Protein 5CIV (pdb70)

Sequence (166 aa):
EYTSKEELKKTIHAAYLLLDGEFEGIDDSQKDNRVPEVDRTPAEIIAYQLGWLHLVGWDRDELAGKPVIPAPGYKWNQLGGLYQSFYAAYADLSLTELRRLFRDTERQWLDWIDTLSEEDLFTQSVRKWTGDKPNWPARWIHINSAAPFKTFRAKIRKWKKHQRQA

Radius of gyration: 16.63 Å; Cα contacts (8 Å, |Δi|>4): 167; chains: 1; bounding box: 41×42×37 Å

CATH classification: 1.20.120.450

Organism: NCBI:txid130049

Foldseek 3Di:
DDPFLVRLLVLQVVLLCLLLVLCVVPDLVQQQPDDPVFPDGNLLLLLLLVLLLVLVVCVVCQVVVNDDDVDDPADPVRVVVSSVVSCVVCVPDGSVRSSVSSVVSSVVSSVVSVPADR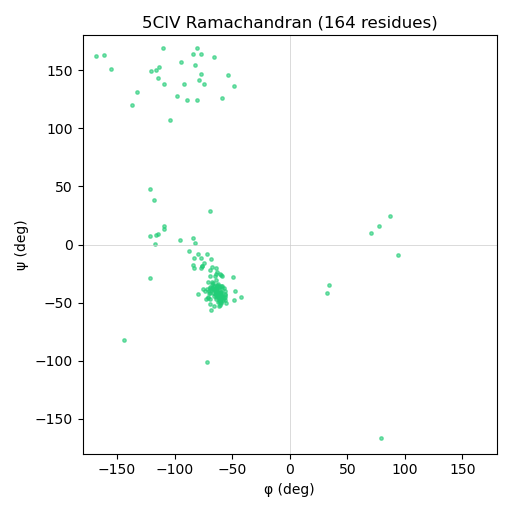CQQPPPPPTPVQPHDPPRRVVSSCVSTSVSSNVSSVRSVVVVVVVPHD

Structure (mmCIF, N/CA/C/O backbone):
data_5CIV
#
_entry.id   5CIV
#
_cell.length_a   47.590
_cell.length_b   47.680
_cell.length_c   72.300
_cell.angle_alpha   90.00
_cell.angle_beta   90.00
_cell.angle_gamma   90.00
#
_symmetry.space_group_name_H-M   'P 21 21 21'
#
loop_
_entity.id
_entity.type
_entity.pdbx_description
1 polymer 'Sibling bacteriocin'
2 water water
#
loop_
_atom_site.group_PDB
_atom_site.id
_atom_site.type_symbol
_atom_site.label_atom_id
_atom_site.label_alt_id
_atom_site.label_comp_id
_atom_site.label_asym_id
_atom_site.label_entity_id
_atom_site.label_seq_id
_atom_site.pdbx_PDB_ins_code
_atom_site.Cartn_x
_atom_site.Cartn_y
_atom_site.Cartn_z
_atom_site.occupancy
_atom_site.B_iso_or_equiv
_atom_site.auth_seq_id
_atom_site.auth_comp_id
_atom_site.auth_asym_id
_atom_site.auth_atom_id
_atom_site.pdbx_PDB_model_num
ATOM 1 N N . GLU A 1 16 ? 44.161 29.280 33.560 1.00 46.67 16 GLU A N 1
ATOM 2 C CA . GLU A 1 16 ? 44.216 30.622 34.132 1.00 40.93 16 GLU A CA 1
ATOM 3 C C . GLU A 1 16 ? 43.142 31.525 33.537 1.00 37.33 16 GLU A C 1
ATOM 4 O O . GLU A 1 16 ? 42.614 31.254 32.456 1.00 39.72 16 GLU A O 1
ATOM 10 N N . TYR A 1 17 ? 42.822 32.600 34.250 1.00 31.87 17 TYR A N 1
ATOM 11 C CA . TYR A 1 17 ? 41.830 33.559 33.784 1.00 26.78 17 TYR A CA 1
ATOM 12 C C . TYR A 1 17 ? 42.441 34.942 33.640 1.00 27.03 17 TYR A C 1
ATOM 13 O O . TYR A 1 17 ? 43.359 35.308 34.367 1.00 22.69 17 TYR A O 1
ATOM 22 N N . THR A 1 18 ? 41.920 35.709 32.696 1.00 24.08 18 THR A N 1
ATOM 23 C CA . THR A 1 18 ? 42.461 37.029 32.421 1.00 29.57 18 THR A CA 1
ATOM 24 C C . THR A 1 18 ? 41.906 38.073 33.381 1.00 29.70 18 THR A C 1
ATOM 25 O O . THR A 1 18 ? 42.502 39.131 33.567 1.00 27.10 18 THR A O 1
ATOM 29 N N . SER A 1 19 ? 40.772 37.773 34.005 1.00 18.38 19 SER A N 1
ATOM 30 C CA . SER A 1 19 ? 40.070 38.781 34.780 1.00 15.25 19 SER A CA 1
ATOM 31 C C . SER A 1 19 ? 38.984 38.151 35.625 1.00 15.06 19 SER A C 1
ATOM 32 O O . SER A 1 19 ? 38.550 37.027 35.356 1.00 15.98 19 SER A O 1
ATOM 35 N N . LYS A 1 20 ? 38.535 38.890 36.631 1.00 13.71 20 LYS A N 1
ATOM 36 C CA . LYS A 1 20 ? 37.363 38.505 37.395 1.00 17.08 20 LYS A CA 1
ATOM 37 C C . LYS A 1 20 ? 36.165 38.339 36.461 1.00 17.82 20 LYS A C 1
ATOM 38 O O . LYS A 1 20 ? 35.347 37.438 36.644 1.00 15.45 20 LYS A O 1
ATOM 44 N N . GLU A 1 21 ? 36.072 39.194 35.446 1.00 17.62 21 GLU A N 1
ATOM 45 C CA . GLU A 1 21 ? 34.965 39.131 34.498 1.00 18.48 21 GLU A CA 1
ATOM 46 C C . GLU A 1 21 ? 34.907 37.787 33.766 1.00 16.30 21 GLU A C 1
ATOM 47 O O . GLU A 1 21 ? 33.836 37.172 33.668 1.00 15.81 21 GLU A O 1
ATOM 53 N N . GLU A 1 22 ? 36.046 37.332 33.257 1.00 15.13 22 GLU A N 1
ATOM 54 C CA . GLU A 1 22 ? 36.114 36.070 32.537 1.00 14.56 22 GLU A CA 1
ATOM 55 C C . GLU A 1 22 ? 35.855 34.895 33.470 1.00 14.63 22 GLU A C 1
ATOM 56 O O . GLU A 1 22 ? 35.223 33.906 33.075 1.00 13.88 22 GLU A O 1
ATOM 62 N N . LEU A 1 23 ? 36.357 34.994 34.699 1.00 11.98 23 LEU A N 1
ATOM 63 C CA . LEU A 1 23 ? 36.150 33.950 35.692 1.00 12.49 23 LEU A CA 1
ATOM 64 C C . LEU A 1 23 ? 34.655 33.773 35.964 1.00 11.83 23 LEU A C 1
ATOM 65 O O . LEU A 1 23 ? 34.133 32.651 35.875 1.00 10.41 23 LEU A O 1
ATOM 70 N N . LYS A 1 24 ? 33.957 34.864 36.262 1.00 11.07 24 LYS A N 1
ATOM 71 C CA . LYS A 1 24 ? 32.518 34.785 36.498 1.00 11.25 24 LYS A CA 1
ATOM 72 C C . LYS A 1 24 ? 31.769 34.257 35.276 1.00 11.42 24 LYS A C 1
ATOM 73 O O . LYS A 1 24 ? 30.856 33.451 35.417 1.00 12.12 24 LYS A O 1
ATOM 79 N N . LYS A 1 25 ? 32.146 34.708 34.082 1.00 11.92 25 LYS A N 1
ATOM 80 C CA . LYS A 1 25 ? 31.457 34.305 32.855 1.00 12.42 25 LYS A CA 1
ATOM 81 C C . LYS A 1 25 ? 31.564 32.805 32.643 1.00 11.06 25 LYS A C 1
ATOM 82 O O . LYS A 1 25 ? 30.571 32.126 32.327 1.00 11.27 25 LYS A O 1
ATOM 88 N N . THR A 1 26 ? 32.775 32.291 32.821 1.00 11.79 26 THR A N 1
ATOM 89 C CA . THR A 1 26 ? 33.064 30.889 32.601 1.00 11.21 26 THR A CA 1
ATOM 90 C C . THR A 1 26 ? 32.320 30.028 33.615 1.00 10.54 26 THR A C 1
ATOM 91 O O . THR A 1 26 ? 31.727 29.020 33.251 1.00 9.97 26 THR A O 1
ATOM 95 N N . ILE A 1 27 ? 32.337 30.446 34.878 1.00 9.85 27 ILE A N 1
ATOM 96 C CA . ILE A 1 27 ? 31.633 29.717 35.928 1.00 8.79 27 ILE A CA 1
ATOM 97 C C . ILE A 1 27 ? 30.140 29.665 35.641 1.00 8.58 27 ILE A C 1
ATOM 98 O O . ILE A 1 27 ? 29.526 28.598 35.708 1.00 9.47 27 ILE A O 1
ATOM 103 N N . HIS A 1 28 ? 29.544 30.808 35.336 1.00 8.54 28 HIS A N 1
ATOM 104 C CA . HIS A 1 28 ? 28.100 30.836 35.188 1.00 8.54 28 HIS A CA 1
ATOM 105 C C . HIS A 1 28 ? 27.654 30.061 33.954 1.00 9.69 28 HIS A C 1
ATOM 106 O O . HIS A 1 28 ? 26.634 29.378 33.993 1.00 9.02 28 HIS A O 1
ATOM 113 N N . ALA A 1 29 ? 28.400 30.162 32.861 1.00 9.16 29 ALA A N 1
ATOM 114 C CA . ALA A 1 29 ? 28.055 29.386 31.670 1.00 9.85 29 ALA A CA 1
ATOM 115 C C . ALA A 1 29 ? 28.058 27.889 31.959 1.00 10.24 29 ALA A C 1
ATOM 116 O O . ALA A 1 29 ? 27.148 27.179 31.552 1.00 9.88 29 ALA A O 1
ATOM 118 N N . ALA A 1 30 ? 29.063 27.419 32.685 1.00 8.64 30 ALA A N 1
ATOM 119 C CA . ALA A 1 30 ? 29.182 26.005 32.992 1.00 7.23 30 ALA A CA 1
ATOM 120 C C . ALA A 1 30 ? 28.087 25.579 33.963 1.00 10.11 30 ALA A C 1
ATOM 121 O O . ALA A 1 30 ? 27.547 24.475 33.844 1.00 8.55 30 ALA A O 1
ATOM 123 N N . TYR A 1 31 ? 27.745 26.453 34.912 1.00 7.64 31 TYR A N 1
ATOM 124 C CA . TYR A 1 31 ? 26.665 26.166 35.837 1.00 7.29 31 TYR A CA 1
ATOM 125 C C . TYR A 1 31 ? 25.364 25.959 35.062 1.00 7.87 31 TYR A C 1
ATOM 126 O O . TYR A 1 31 ? 24.636 24.983 35.292 1.00 8.03 31 TYR A O 1
ATOM 135 N N . LEU A 1 32 ? 25.055 26.880 34.158 1.00 8.16 32 LEU A N 1
ATOM 136 C CA . LEU A 1 32 ? 23.794 26.797 33.432 1.00 8.89 32 LEU A CA 1
ATOM 137 C C . LEU A 1 32 ? 23.734 25.539 32.567 1.00 8.38 32 LEU A C 1
ATOM 138 O O . LEU A 1 32 ? 22.683 24.909 32.476 1.00 10.24 32 LEU A O 1
ATOM 143 N N . LEU A 1 33 ? 24.845 25.153 31.950 1.00 9.74 33 LEU A N 1
ATOM 144 C CA . LEU A 1 33 ? 24.840 23.932 31.142 1.00 11.62 33 LEU A CA 1
ATOM 145 C C . LEU A 1 33 ? 24.665 22.691 32.017 1.00 11.95 33 LEU A C 1
ATOM 146 O O . LEU A 1 33 ? 23.961 21.749 31.635 1.00 12.09 33 LEU A O 1
ATOM 151 N N . LEU A 1 34 ? 25.273 22.692 33.199 1.00 9.76 34 LEU A N 1
ATOM 152 C CA . LEU A 1 34 ? 25.118 21.570 34.120 1.00 8.07 34 LEU A CA 1
ATOM 153 C C . LEU A 1 34 ? 23.671 21.458 34.610 1.00 9.19 34 LEU A C 1
ATOM 154 O O . LEU A 1 34 ? 23.041 20.391 34.520 1.00 8.97 34 LEU A O 1
ATOM 159 N N . ASP A 1 35 ? 23.129 22.549 35.125 1.00 8.74 35 ASP A N 1
ATOM 160 C CA . ASP A 1 35 ? 21.776 22.472 35.654 1.00 8.75 35 ASP A CA 1
ATOM 161 C C . ASP A 1 35 ? 20.767 22.138 34.561 1.00 9.61 35 ASP A C 1
ATOM 162 O O . ASP A 1 35 ? 19.807 21.400 34.806 1.00 9.80 35 ASP A O 1
ATOM 167 N N . GLY A 1 36 ? 20.994 22.650 33.355 1.00 9.65 36 GLY A N 1
ATOM 168 C CA . GLY A 1 36 ? 20.101 22.387 32.242 1.00 11.24 36 GLY A CA 1
ATOM 169 C C . GLY A 1 36 ? 19.950 20.912 31.920 1.00 10.63 36 GLY A C 1
ATOM 170 O O . GLY A 1 36 ? 18.900 20.492 31.397 1.00 11.61 36 GLY A O 1
ATOM 171 N N . GLU A 1 37 ? 20.974 20.117 32.228 1.00 8.82 37 GLU A N 1
ATOM 172 C CA . GLU A 1 37 ? 20.904 18.683 31.957 1.00 9.91 37 GLU A CA 1
ATOM 173 C C . GLU A 1 37 ? 19.875 17.973 32.829 1.00 11.16 37 GLU A C 1
ATOM 174 O O . GLU A 1 37 ? 19.437 16.868 32.508 1.00 10.95 37 GLU A O 1
ATOM 180 N N . PHE A 1 38 ? 1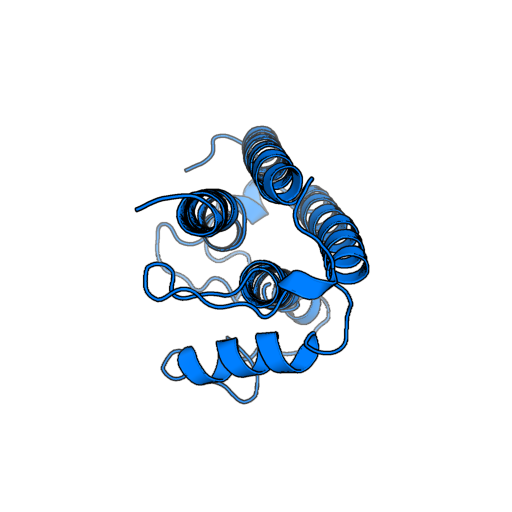9.486 18.596 33.932 1.00 9.46 38 PHE A N 1
ATOM 181 C CA . PHE A 1 38 ? 18.573 17.932 34.861 1.00 10.49 38 PHE A CA 1
ATOM 182 C C . PHE A 1 38 ? 17.106 18.057 34.446 1.00 12.96 38 PHE A C 1
ATOM 183 O O . PHE A 1 38 ? 16.239 17.356 34.976 1.00 12.86 38 PHE A O 1
ATOM 191 N N . GLU A 1 39 ? 16.834 18.924 33.481 1.00 11.04 39 GLU A N 1
ATOM 192 C CA . GLU A 1 39 ? 15.497 18.977 32.891 1.00 14.31 39 GLU A CA 1
ATOM 193 C C . GLU A 1 39 ? 15.141 17.617 32.300 1.00 14.81 39 GLU A C 1
ATOM 194 O O . GLU A 1 39 ? 15.904 17.062 31.509 1.00 15.61 39 GLU A O 1
ATOM 200 N N . GLY A 1 40 ? 13.994 17.073 32.710 1.00 13.47 40 GLY A N 1
ATOM 201 C CA . GLY A 1 40 ? 13.571 15.764 32.252 1.00 15.44 40 GLY A CA 1
ATOM 202 C C . GLY A 1 40 ? 13.961 14.614 33.161 1.00 14.81 40 GLY A C 1
ATOM 203 O O . GLY A 1 40 ? 13.540 13.479 32.937 1.00 17.93 40 GLY A O 1
ATOM 204 N N . ILE A 1 41 ? 14.793 14.888 34.164 1.00 12.21 41 ILE A N 1
ATOM 205 C CA . ILE A 1 41 ? 15.091 13.887 35.181 1.00 12.03 41 ILE A CA 1
ATOM 206 C C . ILE A 1 41 ? 14.063 14.032 36.289 1.00 12.18 41 ILE A C 1
ATOM 207 O O . ILE A 1 41 ? 13.894 15.115 36.859 1.00 13.50 41 ILE A O 1
ATOM 212 N N . ASP A 1 42 ? 13.368 12.937 36.584 1.00 11.42 42 ASP A N 1
ATOM 213 C CA . ASP A 1 42 ? 12.279 12.964 37.547 1.00 13.15 42 ASP A CA 1
ATOM 214 C C . ASP A 1 42 ? 12.805 12.991 38.975 1.00 11.23 42 ASP A C 1
ATOM 215 O O . ASP A 1 42 ? 13.851 12.406 39.250 1.00 10.95 42 ASP A O 1
ATOM 220 N N . ASP A 1 43 ? 12.091 13.658 39.882 1.00 12.74 43 ASP A N 1
ATOM 221 C CA . ASP A 1 43 ? 12.427 13.610 41.313 1.00 10.30 43 ASP A CA 1
ATOM 222 C C . ASP A 1 43 ? 12.667 12.176 41.795 1.00 10.41 43 ASP A C 1
ATOM 223 O O . ASP A 1 43 ? 13.583 11.909 42.572 1.00 9.74 43 ASP A O 1
ATOM 228 N N . SER A 1 44 ? 11.851 11.246 41.317 1.00 10.21 44 SER A N 1
ATOM 229 C CA . SER A 1 44 ? 11.924 9.873 41.796 1.00 9.62 44 SER A CA 1
ATOM 230 C C . SER A 1 44 ? 13.198 9.166 41.383 1.00 10.03 44 SER A C 1
ATOM 231 O O . SER A 1 44 ? 13.493 8.096 41.906 1.00 10.58 44 SER A O 1
ATOM 234 N N . GLN A 1 45 ? 13.950 9.755 40.450 1.00 8.48 45 GLN A N 1
ATOM 235 C CA . GLN A 1 45 ? 15.159 9.113 39.924 1.00 10.01 45 GLN A CA 1
ATOM 236 C C . GLN A 1 45 ? 16.439 9.557 40.617 1.00 9.24 45 GLN A C 1
ATOM 237 O O . GLN A 1 45 ? 17.527 9.117 40.236 1.00 9.86 45 GLN A O 1
ATOM 243 N N . LYS A 1 46 ? 16.322 10.395 41.644 1.00 8.58 46 LYS A N 1
ATOM 244 C CA . LYS A 1 46 ? 17.516 11.092 42.132 1.00 9.17 46 LYS A CA 1
ATOM 245 C C . LYS A 1 46 ? 18.581 10.159 42.709 1.00 10.62 46 LYS A C 1
ATOM 246 O O . LYS A 1 46 ? 19.760 10.510 42.708 1.00 9.34 46 LYS A O 1
ATOM 252 N N . ASP A 1 47 ? 18.181 8.984 43.198 1.00 9.88 47 ASP A N 1
ATOM 253 C CA . ASP A 1 47 ? 19.124 8.066 43.841 1.00 9.44 47 ASP A CA 1
ATOM 254 C C . ASP A 1 47 ? 19.396 6.842 42.986 1.00 10.78 47 ASP A C 1
ATOM 255 O O . ASP A 1 47 ? 19.960 5.855 43.464 1.00 12.78 47 ASP A O 1
ATOM 260 N N . ASN A 1 48 ? 18.995 6.888 41.725 1.00 9.64 48 ASN A N 1
ATOM 261 C CA . ASN A 1 48 ? 19.182 5.734 40.856 1.00 10.41 48 ASN A CA 1
ATOM 262 C C . ASN A 1 48 ? 20.619 5.693 40.344 1.00 11.52 48 ASN A C 1
ATOM 263 O O . ASN A 1 48 ? 21.111 6.672 39.785 1.00 15.38 48 ASN A O 1
ATOM 268 N N . ARG A 1 49 ? 21.298 4.573 40.576 1.00 11.88 49 ARG A N 1
ATOM 269 C CA . ARG A 1 49 ? 22.701 4.428 40.198 1.00 13.94 49 ARG A CA 1
ATOM 270 C C . ARG A 1 49 ? 22.829 3.446 39.028 1.00 15.98 49 ARG A C 1
ATOM 271 O O . ARG A 1 49 ? 22.135 2.421 38.994 1.00 21.11 49 ARG A O 1
ATOM 279 N N . VAL A 1 50 ? 23.675 3.777 38.054 1.00 14.05 50 VAL A N 1
ATOM 280 C CA . VAL A 1 50 ? 24.011 2.847 36.976 1.00 14.31 50 VAL A CA 1
ATOM 281 C C . VAL A 1 50 ? 25.500 2.538 37.081 1.00 15.46 50 VAL A C 1
ATOM 282 O O . VAL A 1 50 ? 26.268 3.372 37.548 1.00 12.77 50 VAL A O 1
ATOM 286 N N . PRO A 1 51 ? 25.920 1.332 36.669 1.00 14.56 51 PRO A N 1
ATOM 287 C CA . PRO A 1 51 ? 27.333 0.959 36.843 1.00 15.82 51 PRO A CA 1
ATOM 288 C C . PRO A 1 51 ? 28.318 1.831 36.061 1.00 14.13 51 PRO A C 1
ATOM 289 O O . PRO A 1 51 ? 29.477 1.941 36.447 1.00 16.93 51 PRO A O 1
ATOM 293 N N . GLU A 1 52 ? 27.851 2.461 34.988 1.00 13.62 52 GLU A N 1
ATOM 294 C CA . GLU A 1 52 ? 28.719 3.246 34.118 1.00 15.76 52 GLU A CA 1
ATOM 295 C C . GLU A 1 52 ? 29.134 4.594 34.705 1.00 15.77 52 GLU A C 1
ATOM 296 O O . GLU A 1 52 ? 30.060 5.226 34.202 1.00 15.89 52 GLU A O 1
ATOM 302 N N . VAL A 1 53 ? 28.428 5.041 35.743 1.00 11.57 53 VAL A N 1
ATOM 303 C CA . VAL A 1 53 ? 28.645 6.374 36.305 1.00 12.97 53 VAL A CA 1
ATOM 304 C C . VAL A 1 53 ? 28.751 6.255 37.816 1.00 12.10 53 VAL A C 1
ATOM 305 O O . VAL A 1 53 ? 27.928 5.597 38.445 1.00 13.53 53 VAL A O 1
ATOM 309 N N . ASP A 1 54 ? 29.774 6.869 38.406 1.00 11.22 54 ASP A N 1
ATOM 310 C CA . ASP A 1 54 ? 30.028 6.618 39.820 1.00 10.34 54 ASP A CA 1
ATOM 311 C C . ASP A 1 54 ? 29.059 7.347 40.761 1.00 13.37 54 ASP A C 1
ATOM 312 O O . ASP A 1 54 ? 28.904 6.945 41.908 1.00 21.67 54 ASP A O 1
ATOM 317 N N . ARG A 1 55 ? 28.380 8.379 40.267 1.00 10.42 55 ARG A N 1
ATOM 318 C CA . ARG A 1 55 ? 27.466 9.166 41.089 1.00 11.46 55 ARG A CA 1
ATOM 319 C C . ARG A 1 55 ? 26.016 9.027 40.655 1.00 9.07 55 ARG A C 1
ATOM 320 O O . ARG A 1 55 ? 25.744 8.792 39.479 1.00 10.06 55 ARG A O 1
ATOM 328 N N . THR A 1 56 ? 25.102 9.220 41.606 1.00 8.58 56 THR A N 1
ATOM 329 C CA . THR A 1 56 ? 23.676 9.421 41.310 1.00 9.45 56 THR A CA 1
ATOM 330 C C . THR A 1 56 ? 23.421 10.891 40.989 1.00 9.58 56 THR A C 1
ATOM 331 O O . THR A 1 56 ? 24.253 11.738 41.300 1.00 8.44 56 THR A O 1
ATOM 335 N N . PRO A 1 57 ? 22.267 11.218 40.389 1.00 7.76 57 PRO A N 1
ATOM 336 C CA . PRO A 1 57 ? 21.942 12.632 40.166 1.00 7.01 57 PRO A CA 1
ATOM 337 C C . PRO A 1 57 ? 21.956 13.451 41.461 1.00 9.53 57 PRO A C 1
ATOM 338 O O . PRO A 1 57 ? 22.470 14.574 41.460 1.00 8.46 57 PRO A O 1
ATOM 342 N N . ALA A 1 58 ? 21.454 12.885 42.554 1.00 8.30 58 ALA A N 1
ATOM 343 C CA . ALA A 1 58 ? 21.468 13.581 43.832 1.00 7.33 58 ALA A CA 1
ATOM 344 C C . ALA A 1 58 ? 22.888 13.870 44.291 1.00 8.91 58 ALA A C 1
ATOM 345 O O . ALA A 1 58 ? 23.185 14.968 44.756 1.00 9.12 58 ALA A O 1
ATOM 347 N N . GLU A 1 59 ? 23.762 12.882 44.167 1.00 7.95 59 GLU A N 1
ATOM 348 C CA . GLU A 1 59 ? 25.148 13.054 44.601 1.00 7.75 59 GLU A CA 1
ATOM 349 C C . GLU A 1 59 ? 25.881 14.079 43.747 1.00 7.96 59 GLU A C 1
ATOM 350 O O . GLU A 1 59 ? 26.769 14.807 44.234 1.00 8.30 59 GLU A O 1
ATOM 356 N N . ILE A 1 60 ? 25.529 14.137 42.468 1.00 8.21 60 ILE A N 1
ATOM 357 C CA . ILE A 1 60 ? 26.167 15.075 41.559 1.00 7.39 60 ILE A CA 1
ATOM 358 C C . ILE A 1 60 ? 25.943 16.517 42.027 1.00 8.96 60 ILE A C 1
ATOM 359 O O . ILE A 1 60 ? 26.869 17.340 41.996 1.00 10.40 60 ILE A O 1
ATOM 364 N N . ILE A 1 61 ? 24.744 16.828 42.498 1.00 7.37 61 ILE A N 1
ATOM 365 C CA . ILE A 1 61 ? 24.472 18.172 42.986 1.00 7.36 61 ILE A CA 1
ATOM 366 C C . ILE A 1 61 ? 25.004 18.366 44.408 1.00 8.58 61 ILE A C 1
ATOM 367 O O . ILE A 1 61 ? 25.616 19.400 44.709 1.00 8.14 61 ILE A O 1
ATOM 372 N N . ALA A 1 62 ? 24.812 17.377 45.275 1.00 8.99 62 ALA A N 1
ATOM 373 C CA . ALA A 1 62 ? 25.292 17.482 46.653 1.00 7.96 62 ALA A CA 1
ATOM 374 C C . ALA A 1 62 ? 26.798 17.704 46.718 1.00 7.86 62 ALA A C 1
ATOM 375 O O . ALA A 1 62 ? 27.285 18.415 47.586 1.00 8.59 62 ALA A O 1
ATOM 377 N N . TYR A 1 63 ? 27.540 17.088 45.806 1.00 7.00 63 TYR A N 1
ATOM 378 C CA . TYR A 1 63 ? 28.977 17.310 45.726 1.00 9.36 63 TYR A CA 1
ATOM 379 C C . TYR A 1 63 ? 29.310 18.788 45.496 1.00 9.58 63 TYR A C 1
ATOM 380 O O . TYR A 1 63 ? 30.223 19.321 46.150 1.00 8.20 63 TYR A O 1
ATOM 389 N N . GLN A 1 64 ? 28.601 19.443 44.573 1.00 7.91 64 GLN A N 1
ATOM 390 C CA . GLN A 1 64 ? 28.822 20.866 44.337 1.00 7.85 64 GLN A CA 1
ATOM 391 C C . GLN A 1 64 ? 28.466 21.694 45.555 1.00 8.70 64 GLN A C 1
ATOM 392 O O . GLN A 1 64 ? 29.214 22.600 45.932 1.00 8.81 64 GLN A O 1
ATOM 398 N N . LEU A 1 65 ? 27.310 21.420 46.152 1.00 8.32 65 LEU A N 1
ATOM 399 C CA . LEU A 1 65 ? 26.885 22.157 47.340 1.00 9.64 65 LEU A CA 1
ATOM 400 C C . LEU A 1 65 ? 27.930 22.073 48.436 1.00 10.11 65 LEU A C 1
ATOM 401 O O . LEU A 1 65 ? 28.255 23.083 49.071 1.00 11.33 65 LEU A O 1
ATOM 406 N N . GLY A 1 66 ? 28.475 20.878 48.639 1.00 8.74 66 GLY A N 1
ATOM 407 C CA . GLY A 1 66 ? 29.470 20.675 49.674 1.00 8.23 66 GLY A CA 1
ATOM 408 C C . GLY A 1 66 ? 30.705 21.524 49.439 1.00 9.56 66 GLY A C 1
ATOM 409 O O . GLY A 1 66 ? 31.127 22.257 50.329 1.00 9.79 66 GLY A O 1
ATOM 410 N N . TRP A 1 67 ? 31.295 21.450 48.249 1.00 7.48 67 TRP A N 1
ATOM 411 C CA . TRP A 1 67 ? 32.528 22.191 47.994 1.00 7.33 67 TRP A CA 1
ATOM 412 C C . TRP A 1 67 ? 32.303 23.699 47.917 1.00 7.77 67 TRP A C 1
ATOM 413 O O . TRP A 1 67 ? 33.122 24.455 48.439 1.00 8.79 67 TRP A O 1
ATOM 424 N N . LEU A 1 68 ? 31.217 24.148 47.290 1.00 6.59 68 LEU A N 1
ATOM 425 C CA . LEU A 1 68 ? 30.986 25.584 47.176 1.00 7.76 68 LEU A CA 1
ATOM 426 C C . LEU A 1 68 ? 30.866 26.199 48.564 1.00 8.59 68 LEU A C 1
ATOM 427 O O . LEU A 1 68 ? 31.463 27.241 48.840 1.00 8.65 68 LEU A O 1
ATOM 432 N N . HIS A 1 69 ? 30.112 25.551 49.445 1.00 8.60 69 HIS A N 1
ATOM 433 C CA . HIS A 1 69 ? 29.949 26.086 50.787 1.00 9.11 69 HIS A CA 1
ATOM 434 C C . HIS A 1 69 ? 31.237 25.983 51.587 1.00 10.99 69 HIS A C 1
ATOM 435 O O . HIS A 1 69 ? 31.568 26.890 52.352 1.00 11.70 69 HIS A O 1
ATOM 442 N N . LEU A 1 70 ? 31.999 24.913 51.397 1.00 9.94 70 LEU A N 1
ATOM 443 C CA . LEU A 1 70 ? 33.270 24.766 52.108 1.00 11.43 70 LEU A CA 1
ATOM 444 C C . LEU A 1 70 ? 34.245 25.886 51.752 1.00 10.49 70 LEU A C 1
ATOM 445 O O . LEU A 1 70 ? 34.843 26.506 52.635 1.00 10.88 70 LEU A O 1
ATOM 450 N N . VAL A 1 71 ? 34.410 26.159 50.458 1.00 9.33 71 VAL A N 1
ATOM 451 C CA . VAL A 1 71 ? 35.399 27.142 50.027 1.00 10.68 71 VAL A CA 1
ATOM 452 C C . VAL A 1 71 ? 34.963 28.556 50.431 1.00 11.34 71 VAL A C 1
ATOM 453 O O . VAL A 1 71 ? 35.773 29.327 50.950 1.00 11.17 71 VAL A O 1
ATOM 465 N N . GLY A 1 73 ? 33.180 29.222 52.898 1.00 10.72 73 GLY A N 1
ATOM 466 C CA . GLY A 1 73 ? 33.381 29.188 54.335 1.00 10.55 73 GLY A CA 1
ATOM 467 C C . GLY A 1 73 ? 34.813 29.499 54.736 1.00 10.19 73 GLY A C 1
ATOM 468 O O . GLY A 1 73 ? 35.032 30.234 55.705 1.00 10.66 73 GLY A O 1
ATOM 469 N N . TRP A 1 74 ? 35.794 28.956 54.017 1.00 8.18 74 TRP A N 1
ATOM 470 C CA . TRP A 1 74 ? 37.178 29.238 54.361 1.00 10.76 74 TRP A CA 1
ATOM 471 C C . TRP A 1 74 ? 37.422 30.736 54.317 1.00 10.82 74 TRP A C 1
ATOM 472 O O . TRP A 1 74 ? 38.015 31.303 55.235 1.00 10.40 74 TRP A O 1
ATOM 483 N N . ASP A 1 75 ? 36.979 31.378 53.241 1.00 9.63 75 ASP A N 1
ATOM 484 C CA . ASP A 1 75 ? 37.278 32.790 53.050 1.00 9.96 75 ASP A CA 1
ATOM 485 C C . ASP A 1 75 ? 36.506 33.650 54.037 1.00 11.11 75 ASP A C 1
ATOM 486 O O . ASP A 1 75 ? 37.082 34.552 54.641 1.00 10.44 75 ASP A O 1
ATOM 491 N N . ARG A 1 76 ? 35.221 33.364 54.207 1.00 9.58 76 ARG A N 1
ATOM 492 C CA . ARG A 1 76 ? 34.388 34.110 55.148 1.00 12.97 76 ARG A CA 1
ATOM 493 C C . ARG A 1 76 ? 34.956 33.988 56.556 1.00 11.38 76 ARG A C 1
ATOM 494 O O . ARG A 1 76 ? 35.106 34.987 57.275 1.00 12.52 76 ARG A O 1
ATOM 502 N N . ASP A 1 77 ? 35.289 32.765 56.949 1.00 9.49 77 ASP A N 1
ATOM 503 C CA . ASP A 1 77 ? 35.825 32.530 58.284 1.00 8.66 77 ASP A CA 1
ATOM 504 C C . ASP A 1 77 ? 37.159 33.239 58.464 1.00 11.38 77 ASP A C 1
ATOM 505 O O . ASP A 1 77 ? 37.387 33.869 59.507 1.00 12.26 77 ASP A O 1
ATOM 510 N N . GLU A 1 78 ? 38.043 33.169 57.476 1.00 9.85 78 GLU A N 1
ATOM 511 C CA . GLU A 1 78 ? 39.344 33.798 57.655 1.00 10.69 78 GLU A CA 1
ATOM 512 C C . GLU A 1 78 ? 39.189 35.302 57.852 1.00 12.11 78 GLU A C 1
ATOM 513 O O . GLU A 1 78 ? 39.792 35.874 58.760 1.00 13.93 78 GLU A O 1
ATOM 519 N N . LEU A 1 79 ? 38.363 35.940 57.028 1.00 11.46 79 LEU A N 1
ATOM 520 C CA . LEU A 1 79 ? 38.215 37.388 57.127 1.00 14.93 79 LEU A CA 1
ATOM 521 C C . LEU A 1 79 ? 37.489 37.783 58.418 1.00 15.08 79 LEU A C 1
ATOM 522 O O . LEU A 1 79 ? 37.709 38.875 58.950 1.00 18.88 79 LEU A O 1
ATOM 527 N N . ALA A 1 80 ? 36.652 36.896 58.943 1.00 11.50 80 ALA A N 1
ATOM 528 C CA . ALA A 1 80 ? 35.895 37.217 60.154 1.00 12.35 80 ALA A CA 1
ATOM 529 C C . ALA A 1 80 ? 36.649 36.892 61.442 1.00 12.67 80 ALA A C 1
ATOM 530 O O . ALA A 1 80 ? 36.183 37.215 62.531 1.00 14.28 80 ALA A O 1
ATOM 532 N N . GLY A 1 81 ? 37.821 36.276 61.327 1.00 11.47 81 GLY A N 1
ATOM 533 C CA . GLY A 1 81 ? 38.579 35.923 62.512 1.00 12.46 81 GLY A CA 1
ATOM 534 C C . GLY A 1 81 ? 38.222 34.580 63.118 1.00 13.15 81 GLY A C 1
ATOM 535 O O . GLY A 1 81 ? 38.423 34.355 64.311 1.00 13.65 81 GLY A O 1
ATOM 536 N N . LYS A 1 82 ? 37.682 33.684 62.298 1.00 14.38 82 LYS A N 1
ATOM 537 C CA . LYS A 1 82 ? 37.479 32.300 62.698 1.00 13.73 82 LYS A CA 1
ATOM 538 C C . LYS A 1 82 ? 38.572 31.479 62.014 1.00 16.41 82 LYS A C 1
ATOM 539 O O . LYS A 1 82 ? 38.545 31.310 60.801 1.00 23.10 82 LYS A O 1
ATOM 545 N N . PRO A 1 83 ? 39.569 31.013 62.784 1.00 34.35 83 PRO A N 1
ATOM 546 C CA . PRO A 1 83 ? 40.591 30.135 62.196 1.00 31.23 83 PRO A CA 1
ATOM 547 C C . PRO A 1 83 ? 40.049 28.975 61.357 1.00 20.50 83 PRO A C 1
ATOM 548 O O . PRO A 1 83 ? 39.065 28.319 61.689 1.00 23.88 83 PRO A O 1
ATOM 552 N N . VAL A 1 84 ? 40.707 28.794 60.222 1.00 20.11 84 VAL A N 1
ATOM 553 C CA . VAL A 1 84 ? 40.255 27.866 59.198 1.00 14.02 84 VAL A CA 1
ATOM 554 C C . VAL A 1 84 ? 40.992 26.533 59.294 1.00 15.10 84 VAL A C 1
ATOM 555 O O . VAL A 1 84 ? 42.220 26.495 59.305 1.00 22.20 84 VAL A O 1
ATOM 559 N N . ILE A 1 85 ? 40.231 25.448 59.352 1.00 17.58 85 ILE A N 1
ATOM 560 C CA . ILE A 1 85 ? 40.810 24.110 59.290 1.00 17.35 85 ILE A CA 1
ATOM 561 C C . ILE A 1 85 ? 40.429 23.477 57.959 1.00 14.23 85 ILE A C 1
ATOM 562 O O . ILE A 1 85 ? 39.258 23.289 57.663 1.00 17.71 85 ILE A O 1
ATOM 575 N N . PRO A 1 87 ? 40.662 20.483 54.889 1.00 13.11 87 PRO A N 1
ATOM 576 C CA . PRO A 1 87 ? 39.500 21.032 54.172 1.00 13.32 87 PRO A CA 1
ATOM 577 C C . PRO A 1 87 ? 38.286 21.287 55.071 1.00 14.99 87 PRO A C 1
ATOM 578 O O . PRO A 1 87 ? 37.487 22.175 54.778 1.00 16.31 87 PRO A O 1
ATOM 582 N N . ALA A 1 88 ? 38.163 20.528 56.152 1.00 14.94 88 ALA A N 1
ATOM 583 C CA . ALA A 1 88 ? 37.030 20.664 57.065 1.00 18.39 88 ALA A CA 1
ATOM 584 C C . ALA A 1 88 ? 37.454 20.159 58.438 1.00 23.13 88 ALA A C 1
ATOM 585 O O . ALA A 1 88 ? 38.332 19.308 58.520 1.00 22.58 88 ALA A O 1
ATOM 587 N N . PRO A 1 89 ? 36.854 20.698 59.518 1.00 20.81 89 PRO A N 1
ATOM 588 C CA . PRO A 1 89 ? 37.244 20.386 60.901 1.00 26.84 89 PRO A CA 1
ATOM 589 C C . PRO A 1 89 ? 37.532 18.908 61.208 1.00 30.96 89 PRO A C 1
ATOM 590 O O . PRO A 1 89 ? 38.534 18.615 61.867 1.00 36.13 89 PRO A O 1
ATOM 594 N N . GLY A 1 90 ? 36.683 17.999 60.743 1.00 25.05 90 GLY A N 1
ATOM 595 C CA . GLY A 1 90 ? 36.854 16.587 61.054 1.00 24.20 90 GLY A CA 1
ATOM 596 C C . GLY A 1 90 ? 37.296 15.698 59.900 1.00 17.69 90 GLY A C 1
ATOM 597 O O . GLY A 1 90 ? 37.171 14.472 59.975 1.00 19.91 90 GLY A O 1
ATOM 598 N N . TYR A 1 91 ? 37.800 16.313 58.833 1.00 15.62 91 TYR A N 1
ATOM 599 C CA . TYR A 1 91 ? 38.285 15.583 57.660 1.00 14.25 91 TYR A CA 1
ATOM 600 C C . TYR A 1 91 ? 39.595 16.174 57.175 1.00 13.71 91 TYR A C 1
ATOM 601 O O . TYR A 1 91 ? 39.651 17.345 56.815 1.00 16.18 91 TYR A O 1
ATOM 610 N N . LYS A 1 92 ? 40.652 15.371 57.163 1.00 13.22 92 LYS A N 1
ATOM 611 C CA . LYS A 1 92 ? 41.925 15.801 56.596 1.00 14.16 92 LYS A CA 1
ATOM 612 C C . LYS A 1 92 ? 41.873 15.656 55.081 1.00 11.85 92 LYS A C 1
ATOM 613 O O . LYS A 1 92 ? 40.950 15.042 54.548 1.00 11.43 92 LYS A O 1
ATOM 619 N N . TRP A 1 93 ? 42.870 16.210 54.397 1.00 11.43 93 TRP A N 1
ATOM 620 C CA . TRP A 1 93 ? 42.952 16.100 52.941 1.00 10.77 93 TRP A CA 1
ATOM 621 C C . TRP A 1 93 ? 43.023 14.643 52.494 1.00 14.12 93 TRP A C 1
ATOM 622 O O . TRP A 1 93 ? 42.611 14.320 51.384 1.00 15.42 93 TRP A O 1
ATOM 633 N N . ASN A 1 94 ? 43.526 13.762 53.359 1.00 15.24 94 ASN A N 1
ATOM 634 C CA . ASN A 1 94 ? 43.604 12.332 53.043 1.00 14.16 94 ASN A CA 1
ATOM 635 C C . ASN A 1 94 ? 42.302 11.583 53.296 1.00 16.86 94 ASN A C 1
ATOM 636 O O . ASN A 1 94 ? 42.225 10.363 53.096 1.00 19.16 94 ASN A O 1
ATOM 641 N N . GLN A 1 95 ? 41.274 12.312 53.729 1.00 13.14 95 GLN A N 1
ATOM 642 C CA . GLN A 1 95 ? 39.973 11.711 54.006 1.00 12.79 95 GLN A CA 1
ATOM 643 C C . GLN A 1 95 ? 38.864 12.271 53.108 1.00 12.38 95 GLN A C 1
ATOM 644 O O . GLN A 1 95 ? 37.740 12.470 53.558 1.00 14.27 95 GLN A O 1
ATOM 650 N N . LEU A 1 96 ? 39.184 12.515 51.840 1.00 15.64 96 LEU A N 1
ATOM 651 C CA . LEU A 1 96 ? 38.202 13.085 50.917 1.00 13.56 96 LEU A CA 1
ATOM 652 C C . LEU A 1 96 ? 37.002 12.170 50.703 1.00 19.15 96 LEU A C 1
ATOM 653 O O . LEU A 1 96 ? 35.881 12.645 50.544 1.00 16.40 96 LEU A O 1
ATOM 658 N N . GLY A 1 97 ? 37.235 10.862 50.705 1.00 19.80 97 GLY A N 1
ATOM 659 C CA . GLY A 1 97 ? 36.155 9.904 50.546 1.00 21.02 97 GLY A CA 1
ATOM 660 C C . GLY A 1 97 ? 35.077 10.101 51.590 1.00 18.95 97 GLY A C 1
ATOM 661 O O . GLY A 1 97 ? 33.882 10.157 51.272 1.00 19.87 97 GLY A O 1
ATOM 662 N N . GLY A 1 98 ? 35.501 10.226 52.845 1.00 18.73 98 GLY A N 1
ATOM 663 C CA . GLY A 1 98 ? 34.588 10.479 53.943 1.00 16.88 98 GLY A CA 1
ATOM 664 C C . GLY A 1 98 ? 33.931 11.848 53.853 1.00 12.88 98 GLY A C 1
ATOM 665 O O . GLY A 1 98 ? 32.751 12.000 54.183 1.00 16.62 98 GLY A O 1
ATOM 666 N N . LEU A 1 99 ? 34.706 12.838 53.417 1.00 14.97 99 LEU A N 1
ATOM 667 C CA . LEU A 1 99 ? 34.181 14.192 53.274 1.00 13.52 99 LEU A CA 1
ATOM 668 C C . LEU A 1 99 ? 33.032 14.184 52.271 1.00 13.87 99 LEU A C 1
ATOM 669 O O . LEU A 1 99 ? 31.974 14.743 52.539 1.00 14.92 99 LEU A O 1
ATOM 674 N N . TYR A 1 100 ? 33.239 13.524 51.131 1.00 16.88 100 TYR A N 1
ATOM 675 C CA . TYR A 1 100 ? 32.202 13.466 50.097 1.00 18.19 100 TYR A CA 1
ATOM 676 C C . TYR A 1 100 ? 30.954 12.782 50.617 1.00 17.67 100 TYR A C 1
ATOM 677 O O . TYR A 1 100 ? 29.844 13.227 50.345 1.00 15.17 100 TYR A O 1
ATOM 686 N N . GLN A 1 101 ? 31.123 11.701 51.370 1.00 16.82 101 GLN A N 1
ATOM 687 C CA . GLN A 1 101 ? 29.968 11.024 51.939 1.00 16.91 101 GLN A CA 1
ATOM 688 C C . GLN A 1 101 ? 29.209 11.944 52.890 1.00 16.39 101 GLN A C 1
ATOM 689 O O . GLN A 1 101 ? 27.986 11.880 52.975 1.00 18.17 101 GLN A O 1
ATOM 695 N N . SER A 1 102 ? 29.928 12.815 53.598 1.00 16.32 102 SER A N 1
ATOM 696 C CA . SER A 1 102 ? 29.261 13.751 54.489 1.00 17.55 102 SER A CA 1
ATOM 697 C C . SER A 1 102 ? 28.447 14.757 53.667 1.00 13.55 102 SER A C 1
ATOM 698 O O . SER A 1 102 ? 27.384 15.187 54.103 1.00 14.33 102 SER A O 1
ATOM 701 N N . PHE A 1 103 ? 28.939 15.112 52.478 1.00 12.61 103 PHE A N 1
ATOM 702 C CA . PHE A 1 103 ? 28.169 15.981 51.585 1.00 12.10 103 PHE A CA 1
ATOM 703 C C . PHE A 1 103 ? 26.855 15.314 51.182 1.00 15.11 103 PHE A C 1
ATOM 704 O O . PHE A 1 103 ? 25.786 15.919 51.243 1.00 14.87 103 PHE A O 1
ATOM 712 N N . TYR A 1 104 ? 26.952 14.065 50.739 1.00 14.72 104 TYR A N 1
ATOM 713 C CA . TYR A 1 104 ? 25.777 13.328 50.284 1.00 13.43 104 TYR A CA 1
ATOM 714 C C . TYR A 1 104 ? 24.776 13.162 51.425 1.00 17.25 104 TYR A C 1
ATOM 715 O O . TYR A 1 104 ? 23.567 13.311 51.234 1.00 19.76 104 TYR A O 1
ATOM 724 N N . ALA A 1 105 ? 25.280 12.868 52.621 1.00 17.01 105 ALA A N 1
ATOM 725 C CA . ALA A 1 105 ? 24.408 12.691 53.774 1.00 18.65 105 ALA A CA 1
ATOM 726 C C . ALA A 1 105 ? 23.673 13.976 54.131 1.00 16.62 105 ALA A C 1
ATOM 727 O O . ALA A 1 105 ? 22.500 13.942 54.501 1.00 20.99 105 ALA A O 1
ATOM 729 N N . ALA A 1 106 ? 24.370 15.106 54.012 1.00 17.43 106 ALA A N 1
ATOM 730 C CA . ALA A 1 106 ? 23.828 16.397 54.426 1.00 15.14 106 ALA A CA 1
ATOM 731 C C . ALA A 1 106 ? 22.613 16.816 53.599 1.00 16.64 106 ALA A C 1
ATOM 732 O O . ALA A 1 106 ? 21.716 17.496 54.100 1.00 19.38 106 ALA A O 1
ATOM 734 N N . TYR A 1 107 ? 22.577 16.401 52.334 1.00 16.97 107 TYR A N 1
ATOM 735 C CA . TYR A 1 107 ? 21.515 16.826 51.429 1.00 15.75 107 TYR A CA 1
ATOM 736 C C . TYR A 1 107 ? 20.609 15.683 50.966 1.00 17.64 107 TYR A C 1
ATOM 737 O O . TYR A 1 107 ? 19.764 15.878 50.093 1.00 16.37 107 TYR A O 1
ATOM 746 N N . ALA A 1 108 ? 20.761 14.503 51.564 1.00 18.77 108 ALA A N 1
ATOM 747 C CA . ALA A 1 108 ? 20.057 13.308 51.091 1.00 18.51 108 ALA A CA 1
ATOM 748 C C . ALA A 1 108 ? 18.531 13.391 51.201 1.00 20.35 108 ALA A C 1
ATOM 749 O O . ALA A 1 108 ? 17.815 12.652 50.522 1.00 19.17 108 ALA A O 1
ATOM 751 N N . ASP A 1 109 ? 18.038 14.288 52.046 1.00 20.74 109 ASP A N 1
ATOM 752 C CA . ASP A 1 109 ? 16.604 14.410 52.275 1.00 22.37 109 ASP A CA 1
ATOM 753 C C . ASP A 1 109 ? 15.883 15.277 51.237 1.00 17.28 109 ASP A C 1
ATOM 754 O O . ASP A 1 109 ? 14.656 15.221 51.117 1.00 24.19 109 ASP A O 1
ATOM 759 N N . LEU A 1 110 ? 16.637 16.084 50.497 1.00 17.11 110 LEU A N 1
ATOM 760 C CA . LEU A 1 110 ? 16.025 17.028 49.564 1.00 14.41 110 LEU A CA 1
ATOM 761 C C . LEU A 1 110 ? 15.589 16.336 48.286 1.00 14.10 110 LEU A C 1
ATOM 762 O O . LEU A 1 110 ? 16.286 15.456 47.783 1.00 14.07 110 LEU A O 1
ATOM 767 N N . SER A 1 111 ? 14.441 16.740 47.752 1.00 11.64 111 SER A N 1
ATOM 768 C CA . SER A 1 111 ? 14.034 16.286 46.431 1.00 12.38 111 SER A CA 1
ATOM 769 C C . SER A 1 111 ? 14.998 16.834 45.384 1.00 10.23 111 SER A C 1
ATOM 770 O O . SER A 1 111 ? 15.726 17.804 45.637 1.00 10.68 111 SER A O 1
ATOM 773 N N . LEU A 1 112 ? 15.008 16.220 44.213 1.00 11.27 112 LEU A N 1
ATOM 774 C CA . LEU A 1 112 ? 15.855 16.719 43.145 1.00 10.59 112 LEU A CA 1
ATOM 775 C C . LEU A 1 112 ? 15.513 18.170 42.803 1.00 10.09 112 LEU A C 1
ATOM 776 O O . LEU A 1 112 ? 16.411 18.977 42.536 1.00 10.00 112 LEU A O 1
ATOM 781 N N . THR A 1 113 ? 14.230 18.509 42.846 1.00 10.76 113 THR A N 1
ATOM 782 C CA . THR A 1 113 ? 13.795 19.872 42.569 1.00 11.50 113 THR A CA 1
ATOM 783 C C . THR A 1 113 ? 14.333 20.837 43.632 1.00 11.47 113 THR A C 1
ATOM 784 O O . THR A 1 113 ? 14.818 21.931 43.314 1.00 11.63 113 THR A O 1
ATOM 788 N N . GLU A 1 114 ? 14.276 20.426 44.893 1.00 11.46 114 GLU A N 1
ATOM 789 C CA . GLU A 1 114 ? 14.804 21.224 45.989 1.00 10.93 114 GLU A CA 1
ATOM 790 C C . GLU A 1 114 ? 16.324 21.365 45.903 1.00 10.92 114 GLU A C 1
ATOM 791 O O . GLU A 1 114 ? 16.875 22.432 46.198 1.00 11.68 114 GLU A O 1
ATOM 797 N N . LEU A 1 115 ? 17.003 20.286 45.516 1.00 9.65 115 LEU A N 1
ATOM 798 C CA . LEU A 1 115 ? 18.450 20.322 45.324 1.00 9.77 115 LEU A CA 1
ATOM 799 C C . LEU A 1 115 ? 18.833 21.344 44.264 1.00 9.04 115 LEU A C 1
ATOM 800 O O . LEU A 1 115 ? 19.787 22.106 44.428 1.00 8.97 115 LEU A O 1
ATOM 805 N N . ARG A 1 116 ? 18.094 21.348 43.160 1.00 8.01 116 ARG A N 1
ATOM 806 C CA . ARG A 1 116 ? 18.389 22.277 42.078 1.00 7.83 116 ARG A CA 1
ATOM 807 C C . ARG A 1 116 ? 18.152 23.714 42.528 1.00 9.16 116 ARG A C 1
ATOM 808 O O . ARG A 1 116 ? 18.902 24.612 42.135 1.00 8.81 116 ARG A O 1
ATOM 816 N N . ARG A 1 117 ? 17.145 23.952 43.369 1.00 8.87 117 ARG A N 1
ATOM 817 C CA . ARG A 1 117 ? 16.922 25.316 43.832 1.00 8.96 117 ARG A CA 1
ATOM 818 C C . ARG A 1 117 ? 18.050 25.748 44.776 1.00 10.39 117 ARG A C 1
ATOM 819 O O . ARG A 1 117 ? 18.550 26.871 44.679 1.00 10.20 117 ARG A O 1
ATOM 827 N N . LEU A 1 118 ? 18.477 24.860 45.671 1.00 8.80 118 LEU A N 1
ATOM 828 C CA . LEU A 1 118 ? 19.568 25.189 46.584 1.00 9.61 118 LEU A CA 1
ATOM 829 C C . LEU A 1 118 ? 20.868 25.437 45.810 1.00 9.91 118 LEU A C 1
ATOM 830 O O . LEU A 1 118 ? 21.633 26.341 46.133 1.00 10.08 118 LEU A O 1
ATOM 835 N N . PHE A 1 119 ? 21.111 24.627 44.786 1.00 8.29 119 PHE A N 1
ATOM 836 C CA . PHE A 1 119 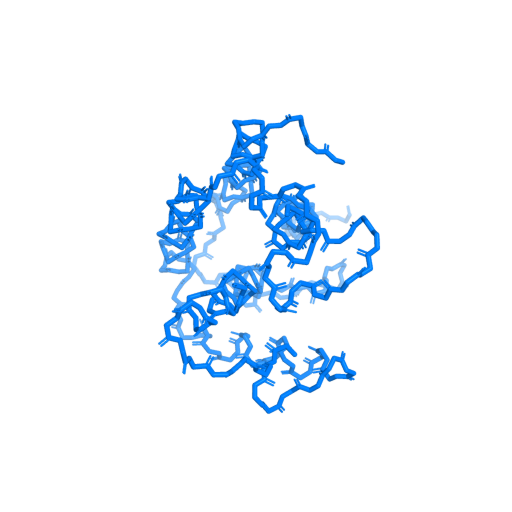? 22.302 24.772 43.947 1.00 9.41 119 PHE A CA 1
ATOM 837 C C . PHE A 1 119 ? 22.268 26.119 43.211 1.00 8.19 119 PHE A C 1
ATOM 838 O O . PHE A 1 119 ? 23.284 26.828 43.149 1.00 8.58 119 PHE A O 1
ATOM 846 N N . ARG A 1 120 ? 21.102 26.494 42.695 1.00 8.06 120 ARG A N 1
ATOM 847 C CA . ARG A 1 120 ? 20.957 27.775 42.019 1.00 9.66 120 ARG A CA 1
ATOM 848 C C . ARG A 1 120 ? 21.281 28.943 42.960 1.00 11.66 120 ARG A C 1
ATOM 849 O O . ARG A 1 120 ? 22.042 29.852 42.611 1.00 10.49 120 ARG A O 1
ATOM 857 N N . ASP A 1 121 ? 20.729 28.906 44.165 1.00 9.44 121 ASP A N 1
ATOM 858 C CA . ASP A 1 121 ? 20.980 29.964 45.133 1.00 10.56 121 ASP A CA 1
ATOM 859 C C . ASP A 1 121 ? 22.441 29.979 45.574 1.00 10.11 121 ASP A C 1
ATOM 860 O O . ASP A 1 121 ? 23.024 31.043 45.786 1.00 10.91 121 ASP A O 1
ATOM 865 N N . THR A 1 122 ? 23.038 28.801 45.689 1.00 8.33 122 THR A N 1
ATOM 866 C CA . THR A 1 122 ? 24.416 28.681 46.144 1.00 9.99 122 THR A CA 1
ATOM 867 C C . THR A 1 122 ? 25.385 29.177 45.069 1.00 8.00 122 THR A C 1
ATOM 868 O O . THR A 1 122 ? 26.373 29.847 45.378 1.00 8.47 122 THR A O 1
ATOM 872 N N . GLU A 1 123 ? 25.093 28.891 43.804 1.00 8.40 123 GLU A N 1
ATOM 873 C CA . GLU A 1 123 ? 25.954 29.375 42.727 1.00 8.59 123 GLU A CA 1
ATOM 874 C C . GLU A 1 123 ? 25.852 30.911 42.627 1.00 8.33 123 GLU A C 1
ATOM 875 O O . GLU A 1 123 ? 26.839 31.588 42.317 1.00 9.34 123 GLU A O 1
ATOM 881 N N . ARG A 1 124 ? 24.681 31.463 42.936 1.00 9.33 124 ARG A N 1
ATOM 882 C CA . ARG A 1 124 ? 24.535 32.913 42.976 1.00 9.90 124 ARG A CA 1
ATOM 883 C C . ARG A 1 124 ? 25.373 33.496 44.122 1.00 10.10 124 ARG A C 1
ATOM 884 O O . ARG A 1 124 ? 26.045 34.520 43.957 1.00 9.59 124 ARG A O 1
ATOM 892 N N . GLN A 1 125 ? 25.356 32.831 45.270 1.00 9.28 125 GLN A N 1
ATOM 893 C CA . GLN A 1 125 ? 26.170 33.248 46.413 1.00 10.19 125 GLN A CA 1
ATOM 894 C C . GLN A 1 125 ? 27.648 33.237 46.047 1.00 11.10 125 GLN A C 1
ATOM 895 O O . GLN A 1 125 ? 28.408 34.130 46.420 1.00 8.72 125 GLN A O 1
ATOM 901 N N . TRP A 1 126 ? 28.046 32.215 45.303 1.00 8.41 126 TRP A N 1
ATOM 902 C CA . TRP A 1 126 ? 29.418 32.074 44.827 1.00 7.91 126 TRP A CA 1
ATOM 903 C C . TRP A 1 126 ? 29.833 33.260 43.950 1.00 8.12 126 TRP A C 1
ATOM 904 O O . TRP A 1 126 ? 30.887 33.856 44.166 1.00 8.84 126 TRP A O 1
ATOM 915 N N . LEU A 1 127 ? 29.017 33.607 42.963 1.00 8.57 127 LEU A N 1
ATOM 916 C CA . LEU A 1 127 ? 29.326 34.735 42.087 1.00 8.84 127 LEU A CA 1
ATOM 917 C C . LEU A 1 127 ? 29.295 36.047 42.859 1.00 11.05 127 LEU A C 1
ATOM 918 O O . LEU A 1 127 ? 30.129 36.918 42.619 1.00 11.00 127 LEU A O 1
ATOM 923 N N . ASP A 1 128 ? 28.356 36.178 43.797 1.00 10.42 128 ASP A N 1
ATOM 924 C CA . ASP A 1 128 ? 28.297 37.365 44.662 1.00 11.30 128 ASP A CA 1
ATOM 925 C C . ASP A 1 128 ? 29.567 37.541 45.481 1.00 11.90 128 ASP A C 1
ATOM 926 O O . ASP A 1 128 ? 30.069 38.662 45.625 1.00 12.93 128 ASP A O 1
ATOM 931 N N . TRP A 1 129 ? 30.078 36.438 46.021 1.00 9.20 129 TRP A N 1
ATOM 932 C CA . TRP A 1 129 ? 31.302 36.454 46.799 1.00 9.50 129 TRP A CA 1
ATOM 933 C C . TRP A 1 129 ? 32.474 36.869 45.910 1.00 10.66 129 TRP A C 1
ATOM 934 O O . TRP A 1 129 ? 33.277 37.729 46.285 1.00 11.37 129 TRP A O 1
ATOM 945 N N . ILE A 1 130 ? 32.547 36.296 44.715 1.00 8.79 130 ILE A N 1
ATOM 946 C CA . ILE A 1 130 ? 33.618 36.628 43.783 1.00 11.01 130 ILE A CA 1
ATOM 947 C C . ILE A 1 130 ? 33.556 38.111 43.424 1.00 11.45 130 ILE A C 1
ATOM 948 O O . ILE A 1 130 ? 34.590 38.766 43.287 1.00 12.48 130 ILE A O 1
ATOM 953 N N . ASP A 1 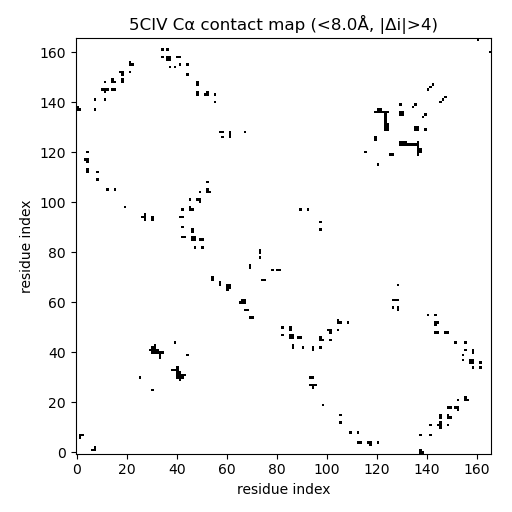131 ? 32.354 38.660 43.300 1.00 12.32 131 ASP A N 1
ATOM 954 C CA . ASP A 1 131 ? 32.229 40.082 42.980 1.00 13.43 131 ASP A CA 1
ATOM 955 C C . ASP A 1 131 ? 32.860 40.987 44.044 1.00 15.02 131 ASP A C 1
ATOM 956 O O . ASP A 1 131 ? 33.275 42.103 43.726 1.00 16.72 131 ASP A O 1
ATOM 961 N N . THR A 1 132 ? 32.951 40.516 45.287 1.00 12.10 132 THR A N 1
ATOM 962 C CA . THR A 1 132 ? 33.590 41.307 46.338 1.00 13.35 132 THR A CA 1
ATOM 963 C C . THR A 1 132 ? 35.120 41.258 46.314 1.00 15.06 132 THR A C 1
ATOM 964 O O . THR A 1 132 ? 35.775 41.986 47.068 1.00 20.29 132 THR A O 1
ATOM 968 N N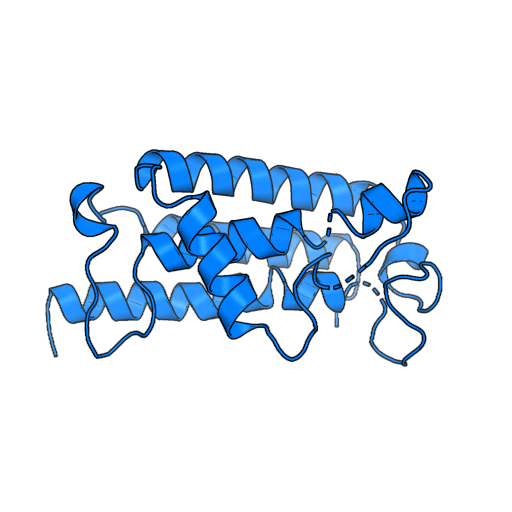 . LEU A 1 133 ? 35.689 40.396 45.482 1.00 11.52 133 LEU A N 1
ATOM 969 C CA . LEU A 1 133 ? 37.136 40.212 45.467 1.00 12.24 133 LEU A CA 1
ATOM 970 C C . LEU A 1 133 ? 37.778 41.141 44.455 1.00 13.41 133 LEU A C 1
ATOM 971 O O . LEU A 1 133 ? 37.280 41.302 43.343 1.00 14.53 133 LEU A O 1
ATOM 976 N N . SER A 1 134 ? 38.900 41.740 44.834 1.00 14.34 134 SER A N 1
ATOM 977 C CA . SER A 1 134 ? 39.655 42.541 43.882 1.00 14.03 134 SER A CA 1
ATOM 978 C C . SER A 1 134 ? 40.443 41.634 42.946 1.00 13.44 134 SER A C 1
ATOM 979 O O . SER A 1 134 ? 40.643 40.461 43.237 1.00 12.28 134 SER A O 1
ATOM 982 N N . GLU A 1 135 ? 40.918 42.177 41.828 1.00 15.71 135 GLU A N 1
ATOM 983 C CA . GLU A 1 135 ? 41.754 41.390 40.932 1.00 16.00 135 GLU A CA 1
ATOM 984 C C . GLU A 1 135 ? 43.032 40.934 41.642 1.00 12.61 135 GLU A C 1
ATOM 985 O O . GLU A 1 135 ? 43.502 39.815 41.440 1.00 13.87 135 GLU A O 1
ATOM 991 N N . GLU A 1 136 ? 43.587 41.798 42.493 1.00 16.14 136 GLU A N 1
ATOM 992 C CA . GLU A 1 136 ? 44.765 41.426 43.267 1.00 19.19 136 GLU A CA 1
ATOM 993 C C . GLU A 1 136 ? 44.462 40.267 44.219 1.00 19.91 136 GLU A C 1
ATOM 994 O O . GLU A 1 136 ? 45.252 39.326 44.320 1.00 18.63 136 GLU A O 1
ATOM 1000 N N . ASP A 1 137 ? 43.310 40.316 44.895 1.00 14.28 137 ASP A N 1
ATOM 1001 C CA . ASP A 1 137 ? 42.896 39.219 45.772 1.00 15.20 137 ASP A CA 1
ATOM 1002 C C . ASP A 1 137 ? 42.837 37.909 45.022 1.00 12.14 137 ASP A C 1
ATOM 1003 O O . ASP A 1 137 ? 43.217 36.856 45.533 1.00 13.91 137 ASP A O 1
ATOM 1008 N N . LEU A 1 138 ? 42.292 37.983 43.813 1.00 12.15 138 LEU A N 1
ATOM 1009 C CA . LEU A 1 138 ? 42.040 36.793 43.019 1.00 12.89 138 LEU A CA 1
ATOM 1010 C C . LEU A 1 138 ? 43.301 36.185 42.444 1.00 12.35 138 LEU A C 1
ATOM 1011 O O . LEU A 1 138 ? 43.448 34.967 42.407 1.00 11.67 138 LEU A O 1
ATOM 1016 N N . PHE A 1 139 ? 44.219 37.034 41.990 1.00 13.14 139 PHE A N 1
ATOM 1017 C CA . PHE A 1 139 ? 45.259 36.547 41.097 1.00 14.00 139 PHE A CA 1
ATOM 1018 C C . PHE A 1 139 ? 46.692 36.655 41.627 1.00 13.98 139 PHE A C 1
ATOM 1019 O O . PHE A 1 139 ? 47.632 36.257 40.940 1.00 16.51 139 PHE A O 1
ATOM 1027 N N . THR A 1 140 ? 46.871 37.160 42.844 1.00 14.41 140 THR A N 1
ATOM 1028 C CA . THR A 1 140 ? 48.208 37.111 43.455 1.00 12.78 140 THR A CA 1
ATOM 1029 C C . THR A 1 140 ? 48.194 36.212 44.679 1.00 13.02 140 THR A C 1
ATOM 1030 O O . THR A 1 140 ? 47.221 36.188 45.425 1.00 15.08 140 THR A O 1
ATOM 1034 N N . GLN A 1 141 ? 49.275 35.469 44.891 1.00 15.00 141 GLN A N 1
ATOM 1035 C CA . GLN A 1 141 ? 49.313 34.508 45.985 1.00 15.10 141 GLN A CA 1
ATOM 1036 C C . GLN A 1 141 ? 49.667 35.190 47.309 1.00 14.55 141 GLN A C 1
ATOM 1037 O O . GLN A 1 141 ? 50.262 36.283 47.316 1.00 15.59 141 GLN A O 1
ATOM 1043 N N . SER A 1 142 ? 49.226 34.565 48.401 1.00 12.97 142 SER A N 1
ATOM 1044 C CA . SER A 1 142 ? 49.565 34.914 49.783 1.00 12.96 142 SER A CA 1
ATOM 1045 C C . SER A 1 142 ? 48.805 36.128 50.303 1.00 12.97 142 SER A C 1
ATOM 1046 O O . SER A 1 142 ? 49.155 36.684 51.347 1.00 14.49 142 SER A O 1
ATOM 1049 N N . VAL A 1 143 ? 47.736 36.508 49.608 1.00 13.55 143 VAL A N 1
ATOM 1050 C CA . VAL A 1 143 ? 46.827 37.521 50.126 1.00 14.07 143 VAL A CA 1
ATOM 1051 C C . VAL A 1 143 ? 46.078 36.940 51.320 1.00 15.51 143 VAL A C 1
ATOM 1052 O O . VAL A 1 143 ? 46.035 37.544 52.397 1.00 15.11 143 VAL A O 1
ATOM 1056 N N . ARG A 1 144 ? 45.497 35.759 51.107 1.00 14.19 144 ARG A N 1
ATOM 1057 C CA . ARG A 1 144 ? 44.862 34.982 52.166 1.00 13.01 144 ARG A CA 1
ATOM 1058 C C . ARG A 1 144 ? 45.843 33.977 52.739 1.00 11.05 144 ARG A C 1
ATOM 1059 O O . ARG A 1 144 ? 46.801 33.591 52.067 1.00 15.80 144 ARG A O 1
ATOM 1067 N N . LYS A 1 145 ? 45.604 33.546 53.971 1.00 11.67 145 LYS A N 1
ATOM 1068 C CA . LYS A 1 145 ? 46.348 32.431 54.542 1.00 11.20 145 LYS A CA 1
ATOM 1069 C C . LYS A 1 145 ? 45.887 31.096 53.959 1.00 12.81 145 LYS A C 1
ATOM 1070 O O . LYS A 1 145 ? 46.707 30.216 53.709 1.00 11.92 145 LYS A O 1
ATOM 1076 N N . TRP A 1 146 ? 44.583 30.940 53.730 1.00 11.30 146 TRP A N 1
ATOM 1077 C CA . TRP A 1 146 ? 44.058 29.612 53.412 1.00 10.76 146 TRP A CA 1
ATOM 1078 C C . TRP A 1 146 ? 44.494 29.104 52.033 1.00 9.95 146 TRP A C 1
ATOM 1079 O O . TRP A 1 146 ? 44.512 27.892 51.806 1.00 11.59 146 TRP A O 1
ATOM 1090 N N . THR A 1 147 ? 44.880 30.001 51.131 1.00 10.85 147 THR A N 1
ATOM 1091 C CA . THR A 1 147 ? 45.296 29.577 49.793 1.00 9.62 147 THR A CA 1
ATOM 1092 C C . THR A 1 147 ? 46.709 28.995 49.774 1.00 12.35 147 THR A C 1
ATOM 1093 O O . THR A 1 147 ? 47.120 28.405 48.780 1.00 12.33 147 THR A O 1
ATOM 1097 N N . GLY A 1 148 ? 47.441 29.163 50.871 1.00 11.88 148 GLY A N 1
ATOM 1098 C CA . 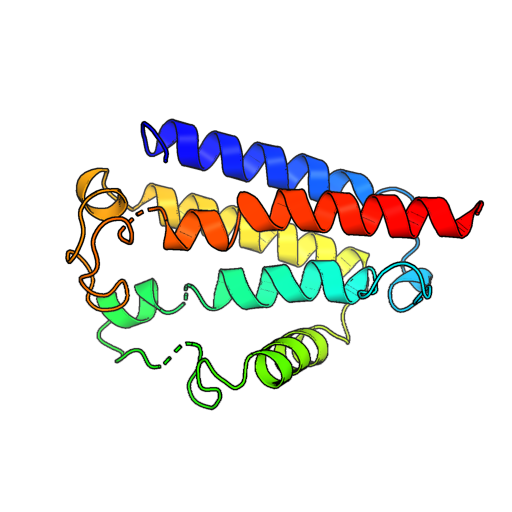GLY A 1 148 ? 48.823 28.716 50.944 1.00 14.87 148 GLY A CA 1
ATOM 1099 C C . GLY A 1 148 ? 49.768 29.684 50.262 1.00 14.56 148 GLY A C 1
ATOM 1100 O O . GLY A 1 148 ? 49.390 30.805 49.926 1.00 18.05 148 GLY A O 1
ATOM 1101 N N . ASP A 1 149 ? 51.003 29.247 50.030 1.00 20.84 149 ASP A N 1
ATOM 1102 C CA . ASP A 1 149 ? 52.005 30.128 49.443 1.00 21.81 149 ASP A CA 1
ATOM 1103 C C . ASP A 1 149 ? 52.570 29.597 48.130 1.00 19.86 149 ASP A C 1
ATOM 1104 O O . ASP A 1 149 ? 53.522 30.163 47.586 1.00 22.35 149 ASP A O 1
ATOM 1109 N N . LYS A 1 150 ? 52.002 28.511 47.616 1.00 18.39 150 LYS A N 1
ATOM 1110 C CA . LYS A 1 150 ? 52.566 27.905 46.420 1.00 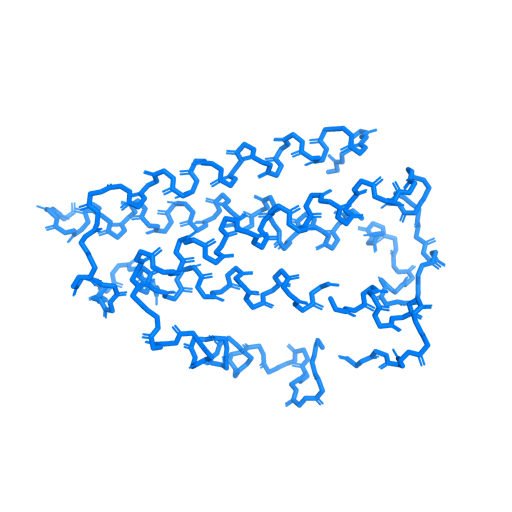20.81 150 LYS A CA 1
ATOM 1111 C C . LYS A 1 150 ? 52.243 28.728 45.190 1.00 20.52 150 LYS A C 1
ATOM 1112 O O . LYS A 1 150 ? 51.127 29.230 45.046 1.00 19.70 150 LYS A O 1
ATOM 1118 N N . PRO A 1 151 ? 53.231 28.882 44.303 1.00 25.08 151 PRO A N 1
ATOM 1119 C CA . PRO A 1 151 ? 52.985 29.501 43.002 1.00 26.91 151 PRO A CA 1
ATOM 1120 C C . PRO A 1 151 ? 51.841 28.802 42.273 1.00 19.67 151 PRO A C 1
ATOM 1121 O O . PRO A 1 151 ? 51.671 27.583 42.414 1.00 23.26 151 PRO A O 1
ATOM 1125 N N . ASN A 1 152 ? 51.073 29.578 41.518 1.00 20.35 152 ASN A N 1
ATOM 1126 C CA . ASN A 1 15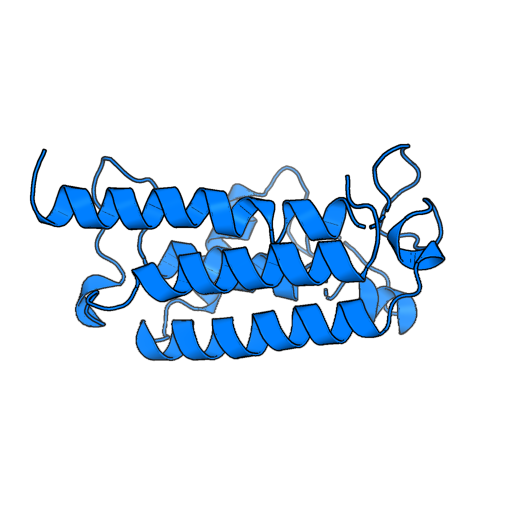2 ? 49.968 29.069 40.715 1.00 25.73 152 ASN A CA 1
ATOM 1127 C C . ASN A 1 152 ? 48.787 28.601 41.554 1.00 16.41 152 ASN A C 1
ATOM 1128 O O . ASN A 1 152 ? 47.850 28.018 41.018 1.00 17.54 152 ASN A O 1
ATOM 1133 N N . TRP A 1 153 ? 48.797 28.879 42.857 1.00 14.77 153 TRP A N 1
ATOM 1134 C CA . TRP A 1 153 ? 47.598 28.601 43.658 1.00 14.68 153 TRP A CA 1
ATOM 1135 C C . TRP A 1 153 ? 46.984 29.818 44.385 1.00 9.73 153 TRP A C 1
ATOM 1136 O O . TRP A 1 153 ? 46.618 29.713 45.564 1.00 13.71 153 TRP A O 1
ATOM 1147 N N . PRO A 1 154 ? 46.796 30.940 43.667 1.00 12.34 154 PRO A N 1
ATOM 1148 C CA . PRO A 1 154 ? 46.040 32.027 44.285 1.00 11.93 154 PRO A CA 1
ATOM 1149 C C . PRO A 1 154 ? 44.559 31.670 44.370 1.00 11.04 154 PRO A C 1
ATOM 1150 O O . PRO A 1 154 ? 44.159 30.598 43.901 1.00 11.46 154 PRO A O 1
ATOM 1162 N N . ALA A 1 156 ? 42.008 32.436 42.664 1.00 8.28 156 ALA A N 1
ATOM 1163 C CA . ALA A 1 156 ? 41.340 32.083 41.413 1.00 9.33 156 ALA A CA 1
ATOM 1164 C C . ALA A 1 156 ? 41.479 30.608 41.072 1.00 10.30 156 ALA A C 1
ATOM 1165 O O . ALA A 1 156 ? 40.558 30.021 40.512 1.00 9.49 156 ALA A O 1
ATOM 1167 N N . ARG A 1 157 ? 42.615 29.999 41.402 1.00 7.93 157 ARG A N 1
ATOM 1168 C CA . ARG A 1 157 ? 42.805 28.585 41.089 1.00 9.77 157 ARG A CA 1
ATOM 1169 C C . ARG A 1 157 ? 41.916 27.714 41.973 1.00 9.68 157 ARG A C 1
ATOM 1170 O O . ARG A 1 157 ? 41.262 26.792 41.493 1.00 9.63 157 ARG A O 1
ATOM 1178 N N . TRP A 1 158 ? 41.896 28.003 43.270 1.00 8.13 158 TRP A N 1
ATOM 1179 C CA . TRP A 1 158 ? 41.026 27.297 44.198 1.00 7.83 158 TRP A CA 1
ATOM 1180 C C . TRP A 1 158 ? 39.560 27.461 43.813 1.00 6.85 158 TRP A C 1
ATOM 1181 O O . TRP A 1 158 ? 38.763 26.544 43.979 1.00 8.22 158 TRP A O 1
ATOM 1192 N N . ILE A 1 159 ? 39.210 28.634 43.302 1.00 6.88 159 ILE A N 1
ATOM 1193 C CA . ILE A 1 159 ? 37.843 28.888 42.863 1.00 7.04 159 ILE A CA 1
ATOM 1194 C C . ILE A 1 159 ? 37.542 28.058 41.606 1.00 7.73 159 ILE A C 1
ATOM 1195 O O . ILE A 1 159 ? 36.511 27.368 41.543 1.00 8.08 159 ILE A O 1
ATOM 1200 N N . HIS A 1 160 ? 38.455 28.080 40.635 1.00 7.91 160 HIS A N 1
ATOM 1201 C CA . HIS A 1 160 ? 38.300 27.313 39.403 1.00 8.45 160 HIS A CA 1
ATOM 1202 C C . HIS A 1 160 ? 38.078 25.821 39.654 1.00 7.63 160 HIS A C 1
ATOM 1203 O O . HIS A 1 160 ? 37.132 25.214 39.108 1.00 8.79 160 HIS A O 1
ATOM 1210 N N . ILE A 1 161 ? 38.933 25.218 40.473 1.00 9.39 161 ILE A N 1
ATOM 1211 C CA . ILE A 1 161 ? 38.877 23.778 40.653 1.00 8.51 161 ILE A CA 1
ATOM 1212 C C . ILE A 1 161 ? 37.649 23.350 41.456 1.00 7.87 161 ILE A C 1
ATOM 1213 O O . ILE A 1 161 ? 37.355 22.162 41.556 1.00 8.65 161 ILE A O 1
ATOM 1218 N N . ASN A 1 162 ? 36.922 24.316 42.015 1.00 7.36 162 ASN A N 1
ATOM 1219 C CA . ASN A 1 162 ? 35.724 23.988 42.781 1.00 7.73 162 ASN A CA 1
ATOM 1220 C C . ASN A 1 162 ? 34.434 24.523 42.181 1.00 6.83 162 ASN A C 1
ATOM 1221 O O . ASN A 1 162 ? 33.362 24.415 42.792 1.00 7.99 162 ASN A O 1
ATOM 1226 N N . SER A 1 163 ? 34.520 25.066 40.976 1.00 6.39 163 SER A N 1
ATOM 1227 C CA . SER A 1 163 ? 33.300 25.520 40.316 1.00 6.85 163 SER A CA 1
ATOM 1228 C C . SER A 1 163 ? 33.384 25.264 38.808 1.00 8.51 163 SER A C 1
ATOM 1229 O O . SER A 1 163 ? 32.878 24.249 38.346 1.00 9.05 163 SER A O 1
ATOM 1232 N N . ALA A 1 164 ? 34.039 26.149 38.053 1.00 8.22 164 ALA A N 1
ATOM 1233 C CA . ALA A 1 164 ? 34.124 26.001 36.596 1.00 10.03 164 ALA A CA 1
ATOM 1234 C C . ALA A 1 164 ? 34.547 24.597 36.174 1.00 10.24 164 ALA A C 1
ATOM 1235 O O . ALA A 1 164 ? 33.914 23.994 35.290 1.00 9.62 164 ALA A O 1
ATOM 1237 N N . ALA A 1 165 ? 35.591 24.058 36.793 1.00 8.43 165 ALA A N 1
ATOM 1238 C CA . ALA A 1 165 ? 36.058 22.741 36.378 1.00 7.93 165 ALA A CA 1
ATOM 1239 C C . ALA A 1 165 ? 35.071 21.598 36.717 1.00 9.58 165 ALA A C 1
ATOM 1240 O O . ALA A 1 165 ? 34.655 20.869 35.806 1.00 8.70 165 ALA A O 1
ATOM 1242 N N . PRO A 1 166 ? 34.672 21.432 37.993 1.00 8.53 166 PRO A N 1
ATOM 1243 C CA . PRO A 1 166 ? 33.708 20.352 38.242 1.00 10.00 166 PRO A CA 1
ATOM 1244 C C . PRO A 1 166 ? 32.343 20.561 37.578 1.00 9.81 166 PRO A C 1
ATOM 1245 O O . PRO A 1 166 ? 31.671 19.573 37.281 1.00 9.09 166 PRO A O 1
ATOM 1249 N N . PHE A 1 167 ? 31.916 21.796 37.336 1.00 6.32 167 PHE A N 1
ATOM 1250 C CA . PHE A 1 167 ? 30.631 21.965 36.661 1.00 7.16 167 PHE A CA 1
ATOM 1251 C C . PHE A 1 167 ? 30.702 21.329 35.269 1.00 8.19 167 PHE A C 1
ATOM 1252 O O . PHE A 1 167 ? 29.717 20.762 34.791 1.00 8.66 167 PHE A O 1
ATOM 1260 N N . LYS A 1 168 ? 31.858 21.417 34.615 1.00 7.61 168 LYS A N 1
ATOM 1261 C CA . LYS A 1 168 ? 32.029 20.758 33.321 1.00 9.25 168 LYS A CA 1
ATOM 1262 C C . LYS A 1 168 ? 32.137 19.234 33.467 1.00 8.92 168 LYS A C 1
ATOM 1263 O O . LYS A 1 168 ? 31.471 18.479 32.758 1.00 8.82 168 LYS A O 1
ATOM 1269 N N . THR A 1 169 ? 32.950 18.772 34.402 1.00 7.54 169 THR A N 1
ATOM 1270 C CA . THR A 1 169 ? 33.132 17.344 34.598 1.00 7.13 169 THR A CA 1
ATOM 1271 C C . THR A 1 169 ? 31.834 16.640 34.970 1.00 8.16 169 THR A C 1
ATOM 1272 O O . THR A 1 169 ? 31.497 15.563 34.433 1.00 8.50 169 THR A O 1
ATOM 1276 N N . PHE A 1 170 ? 31.094 17.241 35.894 1.00 8.00 170 PHE A N 1
ATOM 1277 C CA . PHE A 1 170 ? 29.881 16.610 36.366 1.00 7.36 170 PHE A CA 1
ATOM 1278 C C . PHE A 1 170 ? 28.748 16.771 35.351 1.00 7.45 170 PHE A C 1
ATOM 1279 O O . PHE A 1 170 ? 27.791 16.001 35.369 1.00 7.53 170 PHE A O 1
ATOM 1287 N N . ARG A 1 171 ? 28.851 17.741 34.449 1.00 6.93 171 ARG A N 1
ATOM 1288 C CA . ARG A 1 171 ? 27.909 17.773 33.337 1.00 7.31 171 ARG A CA 1
ATOM 1289 C C . ARG A 1 171 ? 28.096 16.524 32.465 1.00 6.41 171 ARG A C 1
ATOM 1290 O O . ARG A 1 171 ? 27.115 15.906 32.017 1.00 7.17 171 ARG A O 1
ATOM 1298 N N . ALA A 1 172 ? 29.342 16.149 32.206 1.00 7.61 172 ALA A N 1
ATOM 1299 C CA . ALA A 1 172 ? 29.580 14.926 31.456 1.00 7.42 172 ALA A CA 1
ATOM 1300 C C . ALA A 1 172 ? 28.989 13.722 32.190 1.00 6.60 172 ALA A C 1
ATOM 1301 O O . ALA A 1 172 ? 28.381 12.840 31.577 1.00 8.45 172 ALA A O 1
ATOM 1303 N N . LYS A 1 173 ? 29.141 13.695 33.510 1.00 7.09 173 LYS A N 1
ATOM 1304 C CA . LYS A 1 173 ? 28.623 12.594 34.312 1.00 7.04 173 LYS A CA 1
ATOM 1305 C C . LYS A 1 173 ? 27.109 12.444 34.198 1.00 7.04 173 LYS A C 1
ATOM 1306 O O . LYS A 1 173 ? 26.598 11.333 34.033 1.00 7.38 173 LYS A O 1
ATOM 1312 N N . ILE A 1 174 ? 26.382 13.548 34.328 1.00 6.32 174 ILE A N 1
ATOM 1313 C CA . ILE A 1 174 ? 24.928 13.449 34.298 1.00 6.91 174 ILE A CA 1
ATOM 1314 C C . ILE A 1 174 ? 24.459 13.130 32.878 1.00 6.67 174 ILE A C 1
ATOM 1315 O O . ILE A 1 174 ? 23.463 12.422 32.708 1.00 8.29 174 ILE A O 1
ATOM 1320 N N . ARG A 1 175 ? 25.173 13.601 31.861 1.00 7.15 175 ARG A N 1
ATOM 1321 C CA . ARG A 1 175 ? 24.820 13.239 30.482 1.00 7.13 175 ARG A CA 1
ATOM 1322 C C . ARG A 1 175 ? 24.998 11.738 30.248 1.00 7.86 175 ARG A C 1
ATOM 1323 O O . ARG A 1 175 ? 24.188 11.107 29.558 1.00 9.84 175 ARG A O 1
ATOM 1331 N N . LYS A 1 176 ? 26.051 11.162 30.817 1.00 7.59 176 LYS A N 1
ATOM 1332 C CA . LYS A 1 176 ? 26.309 9.739 30.689 1.00 8.18 176 LYS A CA 1
ATOM 1333 C C . LYS A 1 176 ? 25.253 8.950 31.470 1.00 9.99 176 LYS A C 1
ATOM 1334 O O . LYS A 1 176 ? 24.747 7.935 30.989 1.00 11.03 176 LYS A O 1
ATOM 1340 N N . TRP A 1 177 ? 24.901 9.425 32.665 1.00 7.85 177 TRP A N 1
ATOM 1341 C CA . TRP A 1 177 ? 23.831 8.811 33.438 1.00 9.03 177 TRP A CA 1
ATOM 1342 C C . TRP A 1 177 ? 22.540 8.798 32.611 1.00 8.24 177 TRP A C 1
ATOM 1343 O O . TRP A 1 177 ? 21.851 7.776 32.533 1.00 9.45 177 TRP A O 1
ATOM 1354 N N . LYS A 1 178 ? 22.211 9.919 31.976 1.00 7.60 178 LYS A N 1
ATOM 1355 C CA . LYS A 1 178 ? 20.986 9.975 31.176 1.00 10.31 178 LYS A CA 1
ATOM 1356 C C . LYS A 1 178 ? 21.046 9.014 29.997 1.00 10.75 178 LYS A C 1
ATOM 1357 O O . LYS A 1 178 ? 20.054 8.356 29.686 1.00 12.17 178 LYS A O 1
ATOM 1363 N N . LYS A 1 179 ? 22.196 8.936 29.341 1.00 9.92 179 LYS A N 1
ATOM 1364 C CA . LYS A 1 179 ? 22.329 8.040 28.198 1.00 10.00 179 LYS A CA 1
ATOM 1365 C C . LYS A 1 179 ? 21.971 6.613 28.598 1.00 9.98 179 LYS A C 1
ATOM 1366 O O . LYS A 1 179 ? 21.206 5.923 27.901 1.00 11.09 179 LYS A O 1
ATOM 1372 N N . HIS A 1 180 ? 22.475 6.174 29.743 1.00 9.32 180 HIS A N 1
ATOM 1373 C CA . HIS A 1 180 ? 22.324 4.783 30.120 1.00 11.57 180 HIS A CA 1
ATOM 1374 C C . HIS A 1 180 ? 20.991 4.489 30.801 1.00 13.61 180 HIS A C 1
ATOM 1375 O O . HIS A 1 180 ? 20.756 3.363 31.238 1.00 15.41 180 HIS A O 1
ATOM 1382 N N . GLN A 1 181 ? 20.112 5.488 30.849 1.00 10.83 181 GLN A N 1
ATOM 1383 C CA . GLN A 1 181 ? 18.702 5.230 31.141 1.00 11.08 181 GLN A CA 1
ATOM 1384 C C . GLN A 1 181 ? 18.007 4.645 29.916 1.00 13.77 181 GLN A C 1
ATOM 1385 O O . GLN A 1 181 ? 16.927 4.064 30.032 1.00 15.40 181 GLN A O 1
ATOM 1391 N N . ARG A 1 182 ? 18.615 4.824 28.746 1.00 14.74 182 ARG A N 1
ATOM 1392 C CA . ARG A 1 182 ? 17.961 4.502 27.478 1.00 14.05 182 ARG A CA 1
ATOM 1393 C C . ARG A 1 182 ? 18.698 3.477 26.623 1.00 15.01 182 ARG A C 1
ATOM 1394 O O . ARG A 1 182 ? 18.070 2.768 25.826 1.00 14.22 182 ARG A O 1
ATOM 1402 N N . GLN A 1 183 ? 20.020 3.414 26.752 1.00 12.55 183 GLN A N 1
ATOM 1403 C CA . GLN A 1 183 ? 20.805 2.603 25.828 1.00 14.52 183 GLN A CA 1
ATOM 1404 C C . GLN A 1 183 ? 22.194 2.278 26.349 1.00 16.38 183 GLN A C 1
ATOM 1405 O O . GLN A 1 183 ? 22.704 2.929 27.270 1.00 14.03 183 GLN A O 1
ATOM 1411 N N . ALA A 1 184 ? 22.811 1.276 25.727 1.00 14.57 184 ALA A N 1
ATOM 1412 C CA . ALA A 1 184 ? 24.168 0.872 26.043 1.00 18.56 184 ALA A CA 1
ATOM 1413 C C . ALA A 1 184 ? 25.179 1.892 25.529 1.00 19.50 184 ALA A C 1
ATOM 1414 O O . ALA A 1 184 ? 24.935 2.618 24.562 1.00 21.11 184 ALA A O 1
#

B-factor: mean 16.55, std 8.67, range [6.0, 51.92]

Solvent-accessible surface area: 9320 Å² total

Nearest PDB structures (foldseek):
  5civ-assembly1_A  TM=1.006E+00  e=3.028E-24  Paenibacillus dendritiformis
  5cog-assembly1_A  TM=9.700E-01  e=3.813E-13  Saccharomyces cerevisiae
  5com-assembly2_B  TM=9.531E-01  e=2.332E-12  Clostridioides difficile 630
  4n6c-assembly2_B  TM=9.564E-01  e=9.428E-12  Streptococcus pneumoniae CDC1873-00
  5cqv-assembly1_B  TM=7.944E-01  e=6.732E-09  Streptococcus agalactiae 2603V/R

Secondary structure (DSSP, 8-state):
--S-HHHHHHHHHHHHHHHHHTTTT--GGGTT---TT-SS-HHHHHHHHHHHHHH--HHHHHHHT-----BTTB-GGGHHHHHHHHHHHHTTS-HHHHHHHHHHHHHHHHHHHHTS-HHHHHSTTSSSTT-S-TT---HHHHTTTHHHHHHHHHHHHHHHHTTT--

InterPro domains:
  IPR012550 Protein of unknown function DUF1706 [PF08020] (5-168)
  IPR012550 Protein of unknown function DUF1706 [PIRSF031551] (5-171)
  IPR012550 Protein of unknown function DUF1706 [PTHR40658] (5-170)
  IPR034660 DinB/YfiT-like putative metalloenzymes [G3DSA:1.20.120.450] (1-170)